Protein AF-A0A4X2LC87-F1 (afdb_monomer)

Structure (mmCIF, N/CA/C/O backbone):
data_AF-A0A4X2LC87-F1
#
_entry.id   AF-A0A4X2LC87-F1
#
loop_
_atom_site.group_PDB
_atom_site.id
_atom_site.type_symbol
_atom_site.label_atom_id
_atom_site.label_alt_id
_atom_site.label_comp_id
_atom_site.label_asym_id
_atom_site.label_entity_id
_atom_site.label_seq_id
_atom_site.pdbx_PDB_ins_code
_atom_site.Cartn_x
_atom_site.Cartn_y
_atom_site.Cartn_z
_atom_site.occupancy
_atom_site.B_iso_or_equiv
_atom_site.auth_seq_id
_atom_site.auth_comp_id
_atom_site.auth_asym_id
_atom_site.auth_atom_id
_atom_site.pdbx_PDB_model_num
ATOM 1 N N . MET A 1 1 ? 27.119 -7.617 -14.436 1.00 43.75 1 MET A N 1
ATOM 2 C CA . MET A 1 1 ? 26.168 -7.106 -15.444 1.00 43.75 1 MET A CA 1
ATOM 3 C C . MET A 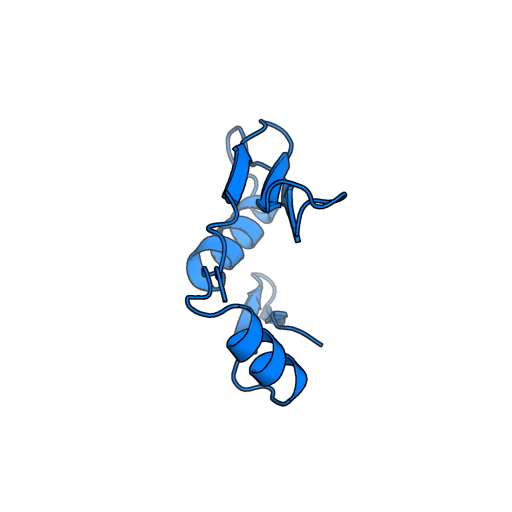1 1 ? 25.643 -5.805 -14.874 1.00 43.75 1 MET A C 1
ATOM 5 O O . MET A 1 1 ? 25.561 -5.735 -13.658 1.00 43.75 1 MET A O 1
ATOM 9 N N . ASP A 1 2 ? 25.445 -4.772 -15.690 1.00 54.31 2 ASP A N 1
ATOM 10 C CA . ASP A 1 2 ? 24.850 -3.510 -15.234 1.00 54.31 2 ASP A CA 1
ATOM 11 C C . ASP A 1 2 ? 23.511 -3.812 -14.551 1.00 54.31 2 ASP A C 1
ATOM 13 O O . ASP A 1 2 ? 22.519 -4.071 -15.233 1.00 54.31 2 ASP A O 1
ATOM 17 N N . ASP A 1 3 ? 23.475 -3.772 -13.220 1.00 59.09 3 ASP A N 1
ATOM 18 C CA . ASP A 1 3 ? 22.232 -3.581 -12.475 1.00 59.09 3 ASP A CA 1
ATOM 19 C C . ASP A 1 3 ? 21.841 -2.119 -12.702 1.00 59.09 3 ASP A C 1
ATOM 21 O O . ASP A 1 3 ? 22.087 -1.235 -11.880 1.00 59.09 3 ASP A O 1
ATOM 25 N N . GLY A 1 4 ? 21.380 -1.835 -13.922 1.00 66.25 4 GLY A N 1
ATOM 26 C CA . GLY A 1 4 ? 21.095 -0.489 -14.383 1.00 66.25 4 GLY A CA 1
ATOM 27 C C . GLY A 1 4 ? 20.146 0.188 -13.405 1.00 66.25 4 GLY A C 1
ATOM 28 O O . GLY A 1 4 ? 19.087 -0.352 -13.090 1.00 66.25 4 GLY A O 1
ATOM 29 N N . ILE A 1 5 ? 20.533 1.367 -12.916 1.00 68.38 5 ILE A N 1
ATOM 30 C CA . ILE A 1 5 ? 19.699 2.164 -12.016 1.00 68.38 5 ILE A CA 1
ATOM 31 C C . ILE A 1 5 ? 18.386 2.473 -12.744 1.00 68.38 5 ILE A C 1
ATOM 33 O O . ILE A 1 5 ? 18.332 3.331 -13.627 1.00 68.38 5 ILE A O 1
ATOM 37 N N . ALA A 1 6 ? 17.322 1.762 -12.378 1.00 77.31 6 ALA A N 1
ATOM 38 C CA . ALA A 1 6 ? 15.979 2.046 -12.848 1.00 77.31 6 ALA A CA 1
ATOM 39 C C . ALA A 1 6 ? 15.435 3.241 -12.059 1.00 77.31 6 ALA A C 1
ATOM 41 O O . ALA A 1 6 ? 15.361 3.209 -10.830 1.00 77.31 6 ALA A O 1
ATOM 42 N N . ALA A 1 7 ? 15.056 4.313 -12.754 1.00 85.50 7 ALA A N 1
ATOM 43 C CA . ALA A 1 7 ? 14.471 5.475 -12.098 1.00 85.50 7 ALA A CA 1
ATOM 44 C C . ALA A 1 7 ? 13.118 5.105 -11.465 1.00 85.50 7 ALA A C 1
ATOM 46 O O . ALA A 1 7 ? 12.254 4.541 -12.137 1.00 85.50 7 ALA A O 1
ATOM 47 N N . LEU A 1 8 ? 12.923 5.447 -10.189 1.00 87.88 8 LEU A N 1
ATOM 48 C CA . LEU A 1 8 ? 11.613 5.407 -9.542 1.00 87.88 8 LEU A CA 1
ATOM 49 C C . LEU A 1 8 ? 10.839 6.674 -9.919 1.00 87.88 8 LEU A C 1
ATOM 51 O O . LEU A 1 8 ? 11.296 7.789 -9.673 1.00 87.88 8 LEU A O 1
ATOM 55 N N . ILE A 1 9 ? 9.658 6.499 -10.499 1.00 89.19 9 ILE A N 1
ATOM 56 C CA . ILE A 1 9 ? 8.723 7.571 -10.824 1.00 89.19 9 ILE A CA 1
ATOM 57 C C . ILE A 1 9 ? 7.659 7.617 -9.734 1.00 89.19 9 ILE A C 1
ATOM 59 O O . ILE A 1 9 ? 6.994 6.612 -9.480 1.00 89.19 9 ILE A O 1
ATOM 63 N N . VAL A 1 10 ? 7.493 8.785 -9.112 1.00 91.50 10 VAL A N 1
ATOM 64 C CA . VAL A 1 10 ? 6.424 9.073 -8.149 1.00 91.50 10 VAL A CA 1
ATOM 65 C C . VAL A 1 10 ? 5.595 10.229 -8.694 1.00 91.50 10 VAL A C 1
ATOM 67 O O . VAL A 1 10 ? 6.110 11.330 -8.879 1.00 91.50 10 VAL A O 1
ATOM 70 N N . ASP A 1 11 ? 4.319 9.968 -8.963 1.00 90.00 11 ASP A N 1
ATOM 71 C CA . ASP A 1 11 ? 3.337 10.970 -9.376 1.00 90.00 11 ASP A CA 1
ATOM 72 C C . ASP A 1 11 ? 2.390 11.248 -8.207 1.00 90.00 11 ASP A C 1
ATOM 74 O O . ASP A 1 11 ? 1.582 10.395 -7.832 1.00 90.00 11 ASP A O 1
ATOM 78 N N . SER A 1 12 ? 2.517 12.436 -7.618 1.00 86.94 12 SER A N 1
ATOM 79 C CA . SER A 1 12 ? 1.671 12.908 -6.521 1.00 86.94 12 SER A CA 1
ATOM 80 C C . SER A 1 12 ? 0.535 13.771 -7.073 1.00 86.94 12 SER A C 1
ATOM 82 O O . SER A 1 12 ? 0.570 15.000 -6.983 1.00 86.94 12 SER A O 1
ATOM 84 N N . GLY A 1 13 ? -0.477 13.133 -7.661 1.00 87.56 13 GLY A N 1
ATOM 85 C CA . GLY A 1 13 ? -1.698 13.807 -8.105 1.00 87.56 13 GLY A CA 1
ATOM 86 C C . GLY A 1 13 ? -2.638 14.123 -6.938 1.00 87.56 13 GLY A C 1
ATOM 87 O O . GLY A 1 13 ? -2.573 13.486 -5.894 1.00 87.56 13 GLY A O 1
ATOM 88 N N . SER A 1 14 ? -3.568 15.068 -7.100 1.00 80.25 14 SER A N 1
ATOM 89 C CA . SER A 1 14 ? -4.569 15.395 -6.063 1.00 80.25 14 SER A CA 1
ATOM 90 C C . SER A 1 14 ? -5.674 14.343 -5.907 1.00 80.25 14 SER A C 1
ATOM 92 O O . SER A 1 14 ? -6.364 14.336 -4.895 1.00 80.25 14 SER A O 1
ATOM 94 N N . GLY A 1 15 ? -5.841 13.451 -6.889 1.00 82.44 15 GLY A N 1
ATOM 95 C CA . GLY A 1 15 ? -6.766 12.316 -6.810 1.00 82.44 15 GLY A CA 1
ATOM 96 C C . GLY A 1 15 ? -6.080 10.972 -6.563 1.00 82.44 15 GLY A C 1
ATOM 97 O O . GLY A 1 15 ? -6.636 10.127 -5.870 1.00 82.44 15 GLY A O 1
ATOM 98 N N . MET A 1 16 ? -4.880 10.764 -7.113 1.00 85.25 16 MET A N 1
ATOM 99 C CA . MET A 1 16 ? -4.141 9.501 -7.016 1.00 85.25 16 MET A CA 1
ATOM 100 C C . MET A 1 16 ? -2.639 9.753 -6.862 1.00 85.25 16 MET A C 1
ATOM 102 O O . MET A 1 16 ? -2.067 10.524 -7.633 1.00 85.25 16 MET A O 1
ATOM 106 N N . CYS A 1 17 ? -2.015 9.034 -5.934 1.00 89.00 17 CYS A N 1
ATOM 107 C CA . CYS A 1 17 ? -0.577 8.852 -5.815 1.00 89.00 17 CYS A CA 1
ATOM 108 C C . CYS A 1 17 ? -0.189 7.563 -6.538 1.00 89.00 17 CYS A C 1
ATOM 110 O O . CYS A 1 17 ? -0.733 6.495 -6.246 1.00 89.00 17 CYS A O 1
ATOM 112 N N . LYS A 1 18 ? 0.759 7.641 -7.469 1.00 90.62 18 LYS A N 1
ATOM 113 C CA . LYS A 1 18 ? 1.247 6.484 -8.227 1.00 90.62 18 LYS A CA 1
ATOM 114 C C . LYS A 1 18 ? 2.752 6.357 -8.077 1.00 90.62 18 LYS A C 1
ATOM 116 O O . LYS A 1 18 ? 3.456 7.362 -8.090 1.00 90.62 18 LYS A O 1
ATOM 121 N N . ALA A 1 19 ? 3.242 5.128 -7.989 1.00 91.62 19 ALA A N 1
ATOM 122 C CA . ALA A 1 19 ? 4.668 4.842 -7.985 1.00 91.62 19 ALA A CA 1
ATOM 123 C C . ALA A 1 19 ? 4.995 3.650 -8.891 1.00 91.62 19 ALA A C 1
ATOM 125 O O . ALA A 1 19 ? 4.259 2.660 -8.930 1.00 91.62 19 ALA A O 1
ATOM 126 N N . GLY A 1 20 ? 6.100 3.730 -9.627 1.00 89.25 20 GLY A N 1
ATOM 127 C CA . GLY A 1 20 ? 6.552 2.671 -10.529 1.00 89.25 20 GLY A CA 1
ATOM 128 C C . GLY A 1 20 ? 7.952 2.931 -11.069 1.00 89.25 20 GLY A C 1
ATOM 129 O O . GLY A 1 20 ? 8.503 4.010 -10.884 1.00 89.25 20 GLY A O 1
ATOM 130 N N . PHE A 1 21 ? 8.542 1.941 -11.729 1.00 88.69 21 PHE A N 1
ATOM 131 C CA . PHE A 1 21 ? 9.854 2.103 -12.355 1.00 88.69 21 PHE A CA 1
ATOM 132 C C . PHE A 1 21 ? 9.705 2.718 -13.754 1.00 88.69 21 PHE A C 1
ATOM 134 O O . PHE A 1 21 ? 8.700 2.519 -14.431 1.00 88.69 21 PHE A O 1
ATOM 141 N N . ALA A 1 22 ? 10.684 3.494 -14.205 1.00 87.25 22 ALA A N 1
ATOM 142 C CA . ALA A 1 22 ? 10.680 4.019 -15.564 1.00 87.25 22 ALA A CA 1
ATOM 143 C C . ALA A 1 22 ? 10.782 2.872 -16.586 1.00 87.25 22 ALA A C 1
ATOM 145 O O . ALA A 1 22 ? 11.550 1.931 -16.398 1.00 87.25 22 ALA A O 1
ATOM 146 N N . GLY A 1 23 ? 10.017 2.962 -17.677 1.00 84.88 23 GLY A N 1
ATOM 147 C CA . GLY A 1 23 ? 10.041 1.979 -18.766 1.00 84.88 23 GLY A CA 1
ATOM 148 C C . GLY A 1 23 ? 9.132 0.757 -18.586 1.00 84.88 23 GLY A C 1
ATOM 149 O O . GLY A 1 23 ? 9.054 -0.052 -19.506 1.00 84.88 23 GLY A O 1
ATOM 150 N N . VAL A 1 24 ? 8.418 0.622 -17.459 1.00 85.31 24 VAL A N 1
ATOM 151 C CA . VAL A 1 24 ? 7.311 -0.345 -17.329 1.00 85.31 24 VAL A CA 1
ATOM 152 C C . VAL A 1 24 ? 5.968 0.289 -17.697 1.00 85.31 24 VAL A C 1
ATOM 154 O O . VAL A 1 24 ? 5.748 1.478 -17.481 1.00 85.31 24 VAL A O 1
ATOM 157 N N . ASP A 1 25 ? 5.067 -0.526 -18.250 1.00 85.94 25 ASP A N 1
ATOM 158 C CA . ASP A 1 25 ? 3.790 -0.090 -18.842 1.00 85.94 25 ASP A CA 1
ATOM 159 C C . ASP A 1 25 ? 2.725 0.313 -17.799 1.00 85.94 25 ASP A C 1
ATOM 161 O O . ASP A 1 25 ? 1.722 0.946 -18.119 1.00 85.94 25 ASP A O 1
ATOM 165 N N . ALA A 1 26 ? 2.941 -0.018 -16.520 1.00 86.62 26 ALA A N 1
ATOM 166 C CA . ALA A 1 26 ? 2.009 0.293 -15.441 1.00 86.62 26 ALA A CA 1
ATOM 167 C C . ALA A 1 26 ? 2.729 0.647 -14.127 1.00 86.62 26 ALA A C 1
ATOM 169 O O . ALA A 1 26 ? 3.801 0.103 -13.837 1.00 86.62 26 ALA A O 1
ATOM 170 N N . PRO A 1 27 ? 2.137 1.528 -13.293 1.00 88.12 27 PRO A N 1
ATOM 171 C CA . PRO A 1 27 ? 2.630 1.767 -11.943 1.00 88.12 27 PRO A CA 1
ATOM 172 C C . PRO A 1 27 ? 2.530 0.486 -11.109 1.00 88.12 27 PRO A C 1
ATOM 174 O O . PRO A 1 27 ? 1.560 -0.264 -11.210 1.00 88.12 27 PRO A O 1
ATOM 177 N N . ARG A 1 28 ? 3.518 0.256 -10.244 1.00 88.56 28 ARG A N 1
ATOM 178 C CA . ARG A 1 28 ? 3.492 -0.854 -9.282 1.00 88.56 28 ARG A CA 1
ATOM 179 C C . ARG A 1 28 ? 2.564 -0.584 -8.104 1.00 88.56 28 ARG A C 1
ATOM 181 O O . ARG A 1 28 ? 2.097 -1.527 -7.478 1.00 88.56 28 ARG A O 1
ATOM 188 N N . ALA A 1 29 ? 2.296 0.684 -7.810 1.00 86.38 29 ALA A N 1
ATOM 189 C CA . ALA A 1 29 ? 1.422 1.081 -6.725 1.00 86.38 29 ALA A CA 1
ATOM 190 C C . ALA A 1 29 ? 0.562 2.281 -7.134 1.00 86.38 29 ALA A C 1
ATOM 192 O O . ALA A 1 29 ? 1.063 3.232 -7.738 1.00 86.38 29 ALA A O 1
ATOM 193 N N . VAL A 1 30 ? -0.729 2.228 -6.808 1.00 86.38 30 VAL A N 1
ATOM 194 C CA . VAL A 1 30 ? -1.696 3.304 -7.047 1.00 86.38 30 VAL A CA 1
ATOM 195 C C . VAL A 1 30 ? -2.581 3.416 -5.819 1.00 86.38 30 VAL A C 1
ATOM 197 O O . VAL A 1 30 ? -3.250 2.453 -5.450 1.00 86.38 30 VAL A O 1
ATOM 200 N N . PHE A 1 31 ? -2.598 4.591 -5.202 1.00 82.94 31 PHE A N 1
ATOM 201 C CA . PHE A 1 31 ? -3.384 4.868 -4.006 1.00 82.94 31 PHE A CA 1
ATOM 202 C C . PHE A 1 31 ? -4.151 6.180 -4.180 1.00 82.94 31 PHE A C 1
ATOM 204 O O . PHE A 1 31 ? -3.625 7.093 -4.815 1.00 82.94 31 PHE A O 1
ATOM 211 N N . PRO A 1 32 ? -5.359 6.320 -3.613 1.00 83.31 32 PRO A N 1
ATOM 212 C CA . PRO A 1 32 ? -6.047 7.600 -3.595 1.00 83.31 32 PRO A CA 1
ATOM 213 C C . PRO A 1 32 ? -5.232 8.641 -2.823 1.00 83.31 32 PRO A C 1
ATOM 215 O O . PRO A 1 32 ? -4.710 8.362 -1.741 1.00 83.31 32 PRO A O 1
ATOM 218 N N . SER A 1 33 ? -5.155 9.849 -3.369 1.00 81.75 33 SER A N 1
ATOM 219 C CA . SER A 1 33 ? -4.593 11.002 -2.668 1.00 81.75 33 SER A CA 1
ATOM 220 C C . SER A 1 33 ? -5.656 11.650 -1.797 1.00 81.75 33 SER A C 1
ATOM 222 O O . SER A 1 33 ? -6.801 11.813 -2.216 1.00 81.75 33 SER A O 1
ATOM 224 N N . ILE A 1 34 ? -5.274 12.047 -0.587 1.00 77.12 34 ILE A N 1
ATOM 225 C CA . ILE A 1 34 ? -6.168 12.724 0.351 1.00 77.12 34 ILE A CA 1
ATOM 226 C C . ILE A 1 34 ? -5.868 14.219 0.278 1.00 77.12 34 ILE A C 1
ATOM 228 O O . ILE A 1 34 ? -4.778 14.655 0.643 1.00 77.12 34 ILE A O 1
ATOM 232 N N . VAL A 1 35 ? -6.832 15.002 -0.205 1.00 71.44 35 VAL A N 1
ATOM 233 C CA . VAL A 1 35 ? -6.745 16.467 -0.269 1.00 71.44 35 VAL A CA 1
ATOM 234 C C . VAL A 1 35 ? -7.976 17.052 0.420 1.00 71.44 35 VAL A C 1
ATOM 236 O O . VAL A 1 35 ? -9.096 16.808 -0.017 1.00 71.44 35 VAL A O 1
ATOM 239 N N . GLY A 1 36 ? -7.774 17.825 1.491 1.00 73.81 36 GLY A N 1
ATOM 240 C CA . GLY A 1 36 ? -8.849 18.423 2.298 1.00 73.81 36 GLY A CA 1
ATOM 241 C C . GLY A 1 36 ? -8.896 17.888 3.733 1.00 73.81 36 GLY A C 1
ATOM 242 O O . GLY A 1 36 ? -7.977 17.201 4.174 1.00 73.81 36 GLY A O 1
ATOM 243 N N . THR A 1 37 ? -9.949 18.233 4.480 1.00 76.62 37 THR A N 1
ATOM 244 C CA . THR A 1 37 ? -10.168 17.706 5.836 1.00 76.62 37 THR A CA 1
ATOM 245 C C . THR A 1 37 ? -10.617 16.247 5.734 1.00 76.62 37 THR A C 1
ATOM 247 O O . THR A 1 37 ? -11.635 15.988 5.091 1.00 76.62 37 THR A O 1
ATOM 250 N N . PRO A 1 38 ? -9.871 15.290 6.303 1.00 68.38 38 PRO A N 1
ATOM 251 C CA . PRO A 1 38 ? -10.209 13.883 6.175 1.00 68.38 38 PRO A CA 1
ATOM 252 C C . PRO A 1 38 ? -11.462 13.551 6.994 1.00 68.38 38 PRO A C 1
ATOM 254 O O . PRO A 1 38 ? -11.575 13.918 8.160 1.00 68.38 38 PRO A O 1
ATOM 257 N N . ASP A 1 39 ? -12.402 12.831 6.382 1.00 81.69 39 ASP A N 1
ATOM 258 C CA . ASP A 1 39 ? -13.471 12.157 7.120 1.00 81.69 39 ASP A CA 1
ATOM 259 C C . ASP A 1 39 ? -12.898 10.958 7.891 1.00 81.69 39 ASP A C 1
ATOM 261 O O . ASP A 1 39 ? -11.905 10.363 7.471 1.00 81.69 39 ASP A O 1
ATOM 265 N N . ILE A 1 40 ? -13.577 10.510 8.951 1.00 78.00 40 ILE A N 1
ATOM 266 C CA . ILE A 1 40 ? -13.141 9.383 9.808 1.00 78.00 40 ILE A CA 1
ATOM 267 C C . ILE A 1 40 ? -12.746 8.135 8.996 1.00 78.00 40 ILE A C 1
ATOM 269 O O . ILE A 1 40 ? -11.777 7.451 9.310 1.00 78.00 40 ILE A O 1
ATOM 273 N N . ARG A 1 41 ? -13.468 7.831 7.908 1.00 77.12 41 ARG A N 1
ATOM 274 C CA . ARG A 1 41 ? -13.148 6.686 7.032 1.00 77.12 41 ARG A CA 1
ATOM 275 C C . ARG A 1 41 ? -11.790 6.840 6.348 1.00 77.12 41 ARG A C 1
ATOM 277 O O . ARG A 1 41 ? -11.072 5.862 6.175 1.00 77.12 41 ARG A O 1
ATOM 284 N N . VAL A 1 42 ? -11.464 8.063 5.947 1.00 81.25 42 VAL A N 1
ATOM 285 C CA . VAL A 1 42 ? -10.200 8.418 5.305 1.00 81.25 42 VAL A CA 1
ATOM 286 C C . VAL A 1 42 ? -9.074 8.445 6.335 1.00 81.25 42 VAL A C 1
ATOM 288 O O . VAL A 1 42 ? -7.981 7.978 6.029 1.00 81.25 42 VAL A O 1
ATOM 291 N N . GLU A 1 43 ? -9.343 8.902 7.562 1.00 84.94 43 GLU A N 1
ATOM 292 C CA . GLU A 1 43 ? -8.375 8.845 8.665 1.00 84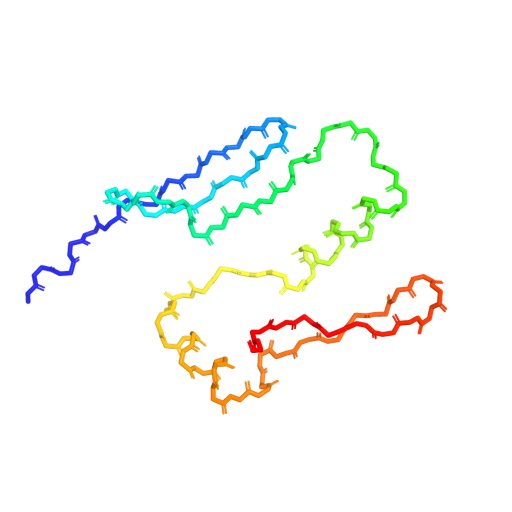.94 43 GLU A CA 1
ATOM 293 C C . GLU A 1 43 ? -7.954 7.412 8.990 1.00 84.94 43 GLU A C 1
ATOM 295 O O . GLU A 1 43 ? -6.767 7.165 9.157 1.00 84.94 43 GLU A O 1
ATOM 300 N N . VAL A 1 44 ? -8.881 6.448 8.993 1.00 87.62 44 VAL A N 1
ATOM 301 C CA . VAL A 1 44 ? -8.538 5.032 9.225 1.00 87.62 44 VAL A CA 1
ATOM 302 C C . VAL A 1 44 ? -7.599 4.500 8.139 1.00 87.62 44 VAL A C 1
ATOM 304 O O . VAL A 1 44 ? -6.590 3.869 8.442 1.00 87.62 44 VAL A O 1
ATOM 307 N N . VAL A 1 45 ? -7.882 4.780 6.862 1.00 85.75 45 VAL A N 1
ATOM 308 C CA . VAL A 1 45 ? -7.003 4.360 5.753 1.00 85.75 45 VAL A CA 1
ATOM 309 C C . VAL A 1 45 ? -5.654 5.079 5.821 1.00 85.75 45 VAL A C 1
ATOM 311 O O . VAL A 1 45 ? -4.616 4.486 5.517 1.00 85.75 45 VAL A O 1
ATOM 314 N N . HIS A 1 46 ? -5.651 6.344 6.243 1.00 84.19 46 HIS A N 1
ATOM 315 C CA . HIS A 1 46 ? -4.425 7.099 6.440 1.00 84.19 46 HIS A CA 1
ATOM 316 C C . HIS A 1 46 ? -3.563 6.495 7.554 1.00 84.19 46 HIS A C 1
ATOM 318 O O . HIS A 1 46 ? -2.379 6.245 7.339 1.00 84.19 46 HIS A O 1
ATOM 324 N N . ASP A 1 47 ? -4.171 6.193 8.696 1.00 88.88 47 ASP A N 1
ATOM 325 C CA . ASP A 1 47 ? -3.518 5.596 9.856 1.00 88.88 47 ASP A CA 1
ATOM 326 C C . ASP A 1 47 ? -2.934 4.216 9.522 1.00 88.88 47 ASP A C 1
ATOM 328 O O . ASP A 1 47 ? -1.790 3.921 9.864 1.00 88.88 47 ASP A O 1
ATOM 332 N N . ILE A 1 48 ? -3.670 3.398 8.760 1.00 89.75 48 ILE A N 1
ATOM 333 C CA . ILE A 1 48 ? -3.173 2.123 8.224 1.00 89.75 48 ILE A CA 1
ATOM 334 C C . ILE A 1 48 ? -1.933 2.350 7.351 1.00 89.75 48 ILE A C 1
AT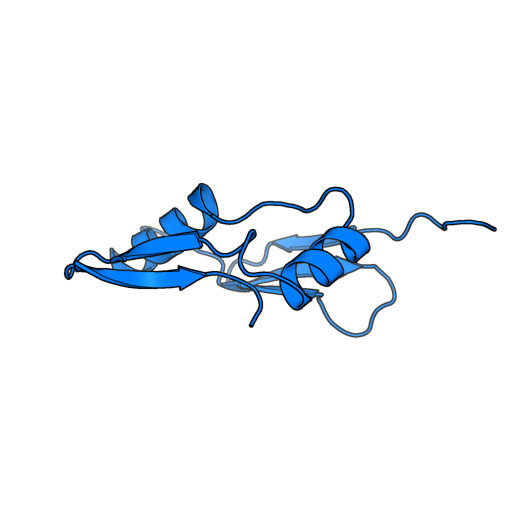OM 336 O O . ILE A 1 48 ? -0.921 1.676 7.550 1.00 89.75 48 ILE A O 1
ATOM 340 N N . LYS A 1 49 ? -1.984 3.303 6.408 1.00 84.81 49 LYS A N 1
ATOM 341 C CA . LYS A 1 49 ? -0.842 3.625 5.538 1.00 84.81 49 LYS A CA 1
ATOM 342 C C . LYS A 1 49 ? 0.378 4.034 6.360 1.00 84.81 49 LYS A C 1
ATOM 344 O O . LYS A 1 49 ? 1.473 3.559 6.092 1.00 84.81 49 LYS A O 1
ATOM 349 N N . GLU A 1 50 ? 0.211 4.923 7.332 1.00 85.94 50 GLU A N 1
ATOM 350 C CA . GLU A 1 50 ? 1.332 5.459 8.112 1.00 85.94 50 GLU A CA 1
ATOM 351 C C . GLU A 1 50 ? 1.917 4.452 9.106 1.00 85.94 50 GLU A C 1
ATOM 353 O O . GLU A 1 50 ? 3.123 4.471 9.347 1.00 85.94 50 GLU A O 1
ATOM 358 N N . LYS A 1 51 ? 1.095 3.559 9.667 1.00 90.06 51 LYS A N 1
ATOM 359 C CA . LYS A 1 51 ? 1.552 2.565 10.648 1.00 90.06 51 LYS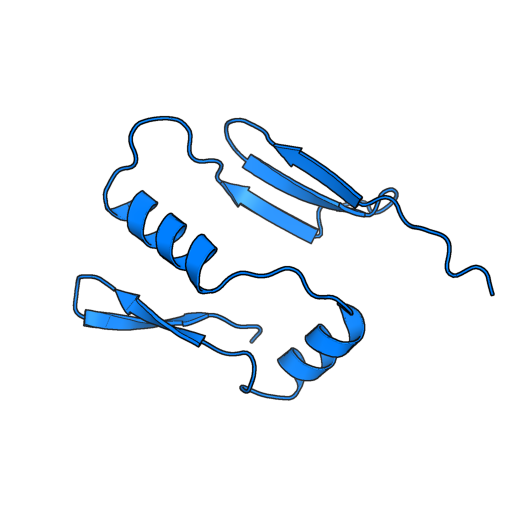 A CA 1
ATOM 360 C C . LYS A 1 51 ? 2.062 1.273 10.026 1.00 90.06 51 LYS A C 1
ATOM 362 O O . LYS A 1 51 ? 2.927 0.634 10.620 1.00 90.06 51 LYS A O 1
ATOM 367 N N . LEU A 1 52 ? 1.490 0.841 8.901 1.00 89.75 52 LEU A N 1
ATOM 368 C CA . LEU A 1 52 ? 1.709 -0.510 8.371 1.00 89.75 52 LEU A CA 1
ATOM 369 C C . LEU A 1 52 ? 2.440 -0.541 7.027 1.00 89.75 52 LEU A C 1
ATOM 371 O O . LEU A 1 52 ? 3.042 -1.568 6.714 1.00 89.75 52 LEU A O 1
ATOM 375 N N . CYS A 1 53 ? 2.414 0.533 6.230 1.00 86.88 53 CYS A N 1
ATOM 376 C CA . CYS A 1 53 ? 3.147 0.561 4.965 1.00 86.88 53 CYS A CA 1
ATOM 377 C C . CYS A 1 53 ? 4.595 1.005 5.164 1.00 86.88 53 CYS A C 1
ATOM 379 O O . CYS A 1 53 ? 4.914 1.856 5.991 1.00 86.88 53 CYS A O 1
ATOM 381 N N . TYR A 1 54 ? 5.475 0.454 4.340 1.00 86.94 54 TYR A N 1
ATOM 382 C CA . TYR A 1 54 ? 6.883 0.808 4.299 1.00 86.94 54 TYR A CA 1
ATOM 383 C C . TYR A 1 54 ? 7.431 0.566 2.889 1.00 86.94 54 TYR A C 1
ATOM 385 O O . TYR A 1 54 ? 6.766 -0.034 2.043 1.00 86.94 54 TYR A O 1
ATOM 393 N N . VAL A 1 55 ? 8.635 1.074 2.625 1.00 84.50 55 VAL A N 1
ATOM 394 C CA . VAL A 1 55 ? 9.343 0.840 1.362 1.00 84.50 55 VAL A CA 1
ATOM 395 C C . VAL A 1 55 ? 10.391 -0.242 1.590 1.00 84.50 55 VAL A C 1
ATOM 397 O O . VAL A 1 55 ? 11.272 -0.081 2.435 1.00 84.50 55 VAL A O 1
ATOM 400 N N . ALA A 1 56 ? 10.275 -1.337 0.842 1.00 85.12 56 ALA A N 1
ATOM 401 C CA . ALA A 1 56 ? 11.228 -2.440 0.831 1.00 85.12 56 ALA A CA 1
ATOM 402 C C . ALA A 1 56 ? 12.632 -1.964 0.428 1.00 85.12 56 ALA A C 1
ATOM 404 O O . ALA A 1 56 ? 12.771 -1.235 -0.556 1.00 85.12 56 ALA A O 1
ATOM 405 N N . LEU A 1 57 ? 13.672 -2.412 1.139 1.00 83.94 57 LEU A N 1
ATOM 406 C CA . LEU A 1 57 ? 15.063 -2.208 0.704 1.00 83.94 57 LEU A CA 1
ATOM 407 C C . LEU A 1 57 ? 15.413 -3.117 -0.481 1.00 83.94 57 LEU A C 1
ATOM 409 O O . LEU A 1 57 ? 16.026 -2.663 -1.442 1.00 83.94 57 LEU A O 1
ATOM 413 N N . ASP A 1 58 ? 14.986 -4.379 -0.412 1.00 86.31 58 ASP A N 1
ATOM 414 C CA . ASP A 1 58 ? 15.078 -5.360 -1.491 1.00 86.31 58 ASP A CA 1
ATOM 415 C C . ASP A 1 58 ? 13.674 -5.899 -1.775 1.00 86.31 58 ASP A C 1
ATOM 417 O O . ASP A 1 58 ? 13.133 -6.732 -1.043 1.00 86.31 58 ASP A O 1
ATOM 421 N N . PHE A 1 59 ? 13.061 -5.366 -2.831 1.00 83.00 59 PHE A N 1
ATOM 422 C CA . PHE A 1 59 ? 11.693 -5.702 -3.207 1.00 83.00 59 PHE A CA 1
ATOM 423 C C . PHE A 1 59 ? 11.540 -7.172 -3.611 1.00 83.00 59 PHE A C 1
ATOM 425 O O . PHE A 1 59 ? 10.535 -7.794 -3.272 1.00 83.00 59 PHE A O 1
ATOM 432 N N . GLU A 1 60 ? 12.506 -7.739 -4.337 1.00 86.62 60 GLU A N 1
ATOM 433 C CA . GLU A 1 60 ? 12.388 -9.109 -4.844 1.00 86.62 60 GLU A CA 1
ATOM 434 C C . GLU A 1 60 ? 12.487 -10.121 -3.703 1.00 86.62 60 GLU A C 1
ATOM 436 O O . GLU A 1 60 ? 11.664 -11.038 -3.611 1.00 86.62 60 GLU A O 1
ATOM 441 N N . GLN A 1 61 ? 13.432 -9.912 -2.782 1.00 87.06 61 GLN A N 1
ATOM 442 C CA . GLN A 1 61 ? 13.583 -10.757 -1.603 1.00 87.06 61 GLN A CA 1
ATOM 443 C C . GLN A 1 61 ? 12.365 -10.673 -0.671 1.00 87.06 61 GLN A C 1
ATOM 445 O O . GLN A 1 61 ? 11.880 -11.705 -0.187 1.00 87.06 61 GLN A O 1
ATOM 450 N N . GLU A 1 62 ? 11.850 -9.469 -0.408 1.00 88.38 62 GLU A N 1
ATOM 451 C CA . GLU A 1 62 ? 10.665 -9.313 0.441 1.00 88.38 62 GLU A CA 1
ATOM 452 C C . GLU A 1 62 ? 9.418 -9.918 -0.187 1.00 88.38 62 GLU A C 1
ATOM 454 O O . GLU A 1 62 ? 8.665 -10.590 0.513 1.00 88.38 62 GLU A O 1
ATOM 459 N N . MET A 1 63 ? 9.218 -9.767 -1.498 1.00 87.12 63 MET A N 1
ATOM 460 C CA . MET A 1 63 ? 8.089 -10.393 -2.187 1.00 87.12 63 MET A CA 1
ATOM 461 C C . MET A 1 63 ? 8.152 -11.920 -2.130 1.00 87.12 63 MET A C 1
ATOM 463 O O . MET A 1 63 ? 7.127 -12.560 -1.894 1.00 87.12 63 MET A O 1
ATOM 467 N N . ALA A 1 64 ? 9.339 -12.514 -2.290 1.00 87.06 64 ALA A N 1
ATOM 468 C CA . ALA A 1 64 ? 9.524 -13.958 -2.143 1.00 87.06 64 ALA A CA 1
ATOM 469 C C . ALA A 1 64 ? 9.226 -14.435 -0.709 1.00 87.06 64 ALA A C 1
ATOM 471 O O . ALA A 1 64 ? 8.607 -15.486 -0.512 1.00 87.06 64 ALA A O 1
ATOM 472 N N . THR A 1 65 ? 9.615 -13.637 0.289 1.00 86.44 65 THR A N 1
ATOM 473 C CA . THR A 1 65 ? 9.327 -13.896 1.707 1.00 86.44 65 THR A CA 1
ATOM 474 C C . THR A 1 65 ? 7.830 -13.776 1.999 1.00 86.44 65 THR A C 1
ATOM 476 O O . THR A 1 65 ? 7.267 -14.658 2.643 1.00 86.44 65 THR A O 1
ATOM 479 N N . ALA A 1 66 ? 7.172 -12.741 1.472 1.00 87.56 66 ALA A N 1
ATOM 480 C CA . ALA A 1 66 ? 5.737 -12.510 1.618 1.00 87.56 66 ALA A CA 1
ATOM 481 C C . ALA A 1 66 ? 4.906 -13.619 0.957 1.00 87.56 66 ALA A C 1
ATOM 483 O O . ALA A 1 66 ? 3.905 -14.050 1.512 1.0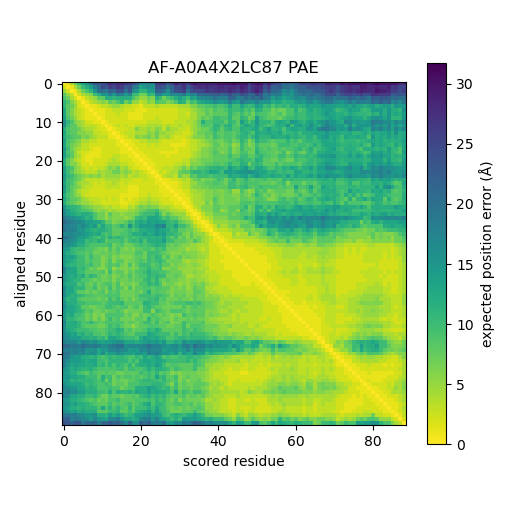0 87.56 66 ALA A O 1
ATOM 484 N N . ALA A 1 67 ? 5.336 -14.115 -0.208 1.00 85.88 67 ALA A N 1
ATOM 485 C CA . ALA A 1 67 ? 4.667 -15.213 -0.905 1.00 85.88 67 ALA A CA 1
ATOM 486 C C . ALA A 1 67 ? 4.811 -16.564 -0.183 1.00 85.88 67 ALA A C 1
ATOM 488 O O . ALA A 1 67 ? 3.982 -17.454 -0.357 1.00 85.88 67 ALA A O 1
AT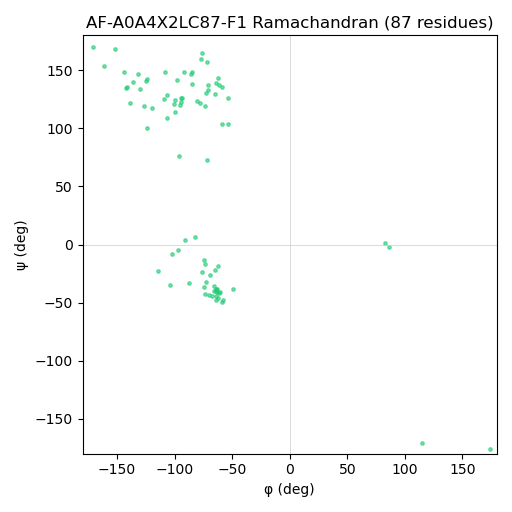OM 489 N N . SER A 1 68 ? 5.876 -16.731 0.607 1.00 80.94 68 SER A N 1
ATOM 490 C CA . SER A 1 68 ? 6.210 -18.001 1.262 1.00 80.94 68 SER A CA 1
ATOM 491 C C . SER A 1 68 ? 5.836 -18.043 2.746 1.00 80.94 68 SER A C 1
ATOM 493 O O . SER A 1 68 ? 5.944 -19.103 3.364 1.00 80.94 68 SER A O 1
ATOM 495 N N . GLY A 1 69 ? 5.421 -16.924 3.348 1.00 75.12 69 GLY A N 1
ATOM 496 C CA . GLY A 1 69 ? 5.175 -16.865 4.784 1.00 75.12 69 GLY A CA 1
ATOM 497 C C . GLY A 1 69 ? 4.310 -15.694 5.240 1.00 75.12 69 GLY A C 1
ATOM 498 O O . GLY A 1 69 ? 4.306 -14.619 4.654 1.00 75.12 69 GLY A O 1
ATOM 499 N N . SER A 1 70 ? 3.630 -15.892 6.370 1.00 78.00 70 SER A N 1
ATOM 500 C CA . SER A 1 70 ? 2.785 -14.884 7.022 1.00 78.00 70 SER A CA 1
ATOM 501 C C . SER A 1 70 ? 3.570 -13.892 7.892 1.00 78.00 70 SER A C 1
ATOM 503 O O . SER A 1 70 ? 2.982 -13.093 8.614 1.00 78.00 70 SER A O 1
ATOM 505 N N . SER A 1 71 ? 4.908 -13.934 7.879 1.00 80.38 71 SER A N 1
ATOM 506 C CA . SER A 1 71 ? 5.754 -13.111 8.759 1.00 80.38 71 SER A CA 1
ATOM 507 C C . SER A 1 71 ? 5.649 -11.611 8.484 1.00 80.38 71 SER A C 1
ATOM 509 O O . SER A 1 71 ? 5.977 -10.803 9.352 1.00 80.38 71 SER A O 1
ATOM 511 N N . LEU A 1 72 ? 5.220 -11.247 7.276 1.00 84.38 72 LEU A N 1
ATOM 512 C CA . LEU A 1 72 ? 5.016 -9.865 6.848 1.00 84.38 72 LEU A CA 1
ATOM 513 C C . LEU A 1 72 ? 3.549 -9.424 6.972 1.00 84.38 72 LEU A C 1
ATOM 515 O O . LEU A 1 72 ? 3.253 -8.250 6.767 1.00 84.38 72 LEU A O 1
ATOM 519 N N . GLU A 1 73 ? 2.636 -10.328 7.349 1.00 89.62 73 GLU A N 1
ATOM 520 C CA . GLU A 1 73 ? 1.243 -9.972 7.612 1.00 89.62 73 GLU A CA 1
ATOM 521 C C . GLU A 1 73 ? 1.129 -9.159 8.907 1.00 89.62 73 GLU A C 1
ATOM 523 O O . GLU A 1 73 ? 1.744 -9.459 9.936 1.00 89.62 73 GLU A O 1
ATOM 528 N N . ARG A 1 74 ? 0.308 -8.110 8.867 1.00 90.25 74 ARG A N 1
ATOM 529 C CA . ARG A 1 74 ? 0.000 -7.257 10.018 1.00 90.25 74 ARG A CA 1
ATOM 530 C C . ARG A 1 74 ? -1.501 -7.191 10.228 1.00 90.25 74 ARG A C 1
ATOM 532 O O . ARG A 1 74 ? -2.260 -7.083 9.271 1.00 90.25 74 ARG A O 1
ATOM 539 N N . SER A 1 75 ? -1.922 -7.218 11.486 1.00 91.94 75 SER A N 1
ATOM 540 C CA . SER A 1 75 ? -3.327 -7.057 11.860 1.00 91.94 75 SER A CA 1
ATOM 541 C C . SER A 1 75 ? -3.608 -5.619 12.287 1.00 91.94 75 SER A C 1
ATOM 543 O O . SER A 1 75 ? -2.787 -5.005 12.969 1.00 91.94 75 SER A O 1
ATOM 545 N N . TYR A 1 76 ? -4.774 -5.103 11.911 1.00 93.31 76 TYR A N 1
ATOM 546 C CA . TYR A 1 76 ? -5.270 -3.784 12.294 1.00 93.31 76 TYR A CA 1
ATOM 547 C C . TYR A 1 76 ? -6.697 -3.902 12.826 1.00 93.31 76 TYR A C 1
ATOM 549 O O . TYR A 1 76 ? -7.524 -4.566 12.205 1.00 93.31 76 TYR A O 1
ATOM 557 N N . GLU A 1 77 ? -6.988 -3.262 13.956 1.00 93.06 77 GLU A N 1
ATOM 558 C CA . GLU A 1 77 ? -8.331 -3.217 14.538 1.00 93.06 77 GLU A CA 1
ATOM 559 C C . GLU A 1 77 ? -9.055 -1.946 14.082 1.00 93.06 77 GLU A C 1
ATOM 561 O O . GLU A 1 77 ? -8.571 -0.830 14.273 1.00 93.06 77 GLU A O 1
ATOM 566 N N . LEU A 1 78 ? -10.209 -2.124 13.445 1.00 89.31 78 LEU A N 1
ATOM 567 C CA . LEU A 1 78 ? -11.099 -1.051 13.027 1.00 89.31 78 LEU A CA 1
ATOM 568 C C . LEU A 1 78 ? -11.877 -0.490 14.226 1.00 89.31 78 LEU A C 1
ATOM 570 O O . LEU A 1 78 ? -11.981 -1.106 15.282 1.00 89.31 78 LEU A O 1
ATOM 574 N N . LEU A 1 79 ? -12.483 0.685 14.044 1.00 86.94 79 LEU A N 1
ATOM 575 C CA . LEU A 1 79 ? -13.230 1.387 15.099 1.00 86.94 79 LEU A CA 1
ATOM 576 C C . LEU A 1 79 ? -14.462 0.620 15.619 1.00 86.94 79 LEU A C 1
ATOM 578 O O . LEU A 1 79 ? -14.971 0.934 16.691 1.00 86.94 79 LEU A O 1
ATOM 582 N N . ASP A 1 80 ? -14.958 -0.357 14.862 1.00 90.75 80 ASP A N 1
ATOM 583 C CA . ASP A 1 80 ? -16.050 -1.258 15.246 1.00 90.75 80 ASP A CA 1
ATOM 584 C C . ASP A 1 80 ? -15.561 -2.547 15.939 1.00 90.75 80 ASP A C 1
ATOM 586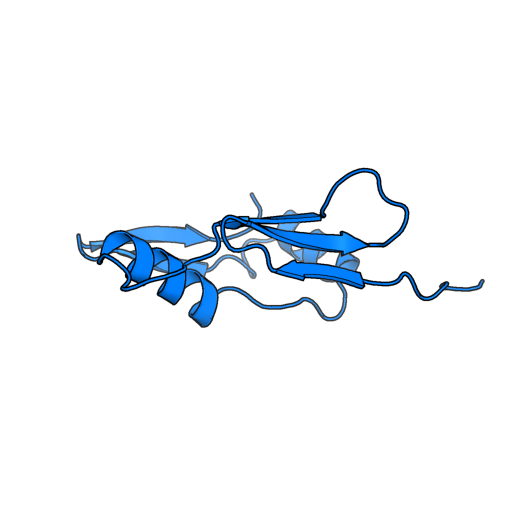 O O . ASP A 1 80 ? -16.371 -3.415 16.268 1.00 90.75 80 ASP A O 1
ATOM 590 N N . GLY A 1 81 ? -14.250 -2.669 16.178 1.00 90.81 81 GLY A N 1
ATOM 591 C CA . GLY A 1 81 ? -13.601 -3.840 16.767 1.00 90.81 81 GLY A CA 1
ATOM 592 C C . GLY A 1 81 ? -13.293 -4.957 15.765 1.00 90.81 81 GLY A C 1
ATOM 593 O O . GLY A 1 81 ? -12.774 -6.005 16.154 1.00 90.81 81 GLY A O 1
ATOM 594 N N . GLN A 1 82 ? -13.598 -4.783 14.474 1.00 94.19 82 GLN A N 1
ATOM 595 C CA . GLN A 1 82 ? -13.242 -5.768 13.458 1.00 94.19 82 GLN A CA 1
ATOM 596 C C . GLN A 1 82 ? -11.734 -5.736 13.185 1.00 94.19 82 GLN A C 1
ATOM 598 O O . GLN A 1 82 ? -11.163 -4.695 12.874 1.00 94.19 82 GLN A O 1
ATOM 603 N N . VAL A 1 83 ? -11.090 -6.903 13.208 1.00 93.69 83 VAL A N 1
ATOM 604 C CA . VAL A 1 83 ? -9.671 -7.033 12.857 1.00 93.69 83 VAL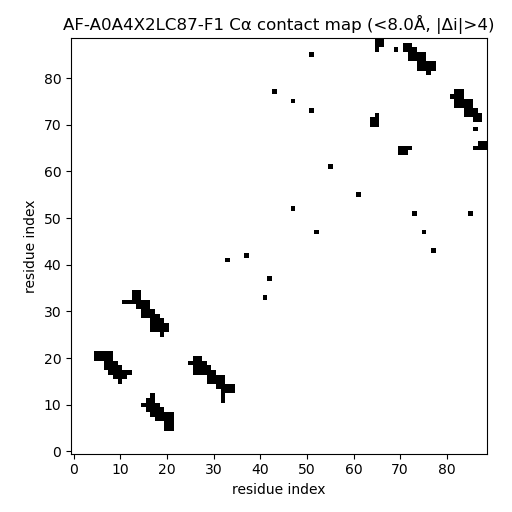 A CA 1
ATOM 605 C C . VAL A 1 83 ? -9.523 -7.393 11.380 1.00 93.69 83 VAL A C 1
ATOM 607 O O . VAL A 1 83 ? -10.091 -8.382 10.913 1.00 93.69 83 VAL A O 1
ATOM 610 N N . ILE A 1 84 ? -8.744 -6.599 10.648 1.00 92.50 84 ILE A N 1
ATOM 611 C CA . ILE A 1 84 ? -8.346 -6.863 9.262 1.00 92.50 84 ILE A CA 1
ATOM 612 C C . ILE A 1 84 ? -6.864 -7.233 9.196 1.00 92.50 84 ILE A C 1
ATOM 614 O O . ILE A 1 84 ? -6.058 -6.742 9.984 1.00 92.50 84 ILE A O 1
ATOM 618 N N . THR A 1 85 ? -6.502 -8.083 8.239 1.00 91.62 85 THR A N 1
ATOM 619 C CA . THR A 1 85 ? -5.110 -8.470 7.978 1.00 91.62 85 THR A CA 1
ATOM 620 C C . THR A 1 85 ? -4.631 -7.808 6.693 1.00 91.62 85 THR A C 1
ATOM 622 O O . THR A 1 85 ? -5.288 -7.908 5.657 1.00 91.62 85 THR A O 1
ATOM 625 N N . ILE A 1 86 ? -3.488 -7.134 6.769 1.00 90.75 86 ILE A N 1
ATOM 626 C CA . ILE A 1 86 ? -2.803 -6.475 5.659 1.0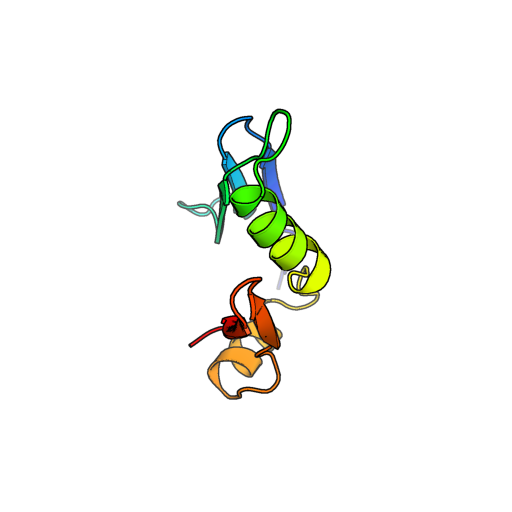0 90.75 86 ILE A CA 1
ATOM 627 C C . ILE A 1 86 ? -1.533 -7.269 5.345 1.00 90.75 86 ILE A C 1
ATOM 629 O O . ILE A 1 86 ? -0.713 -7.506 6.232 1.00 90.75 86 ILE A O 1
ATOM 633 N N . GLY A 1 87 ? -1.371 -7.681 4.089 1.00 87.56 87 GLY A N 1
ATOM 634 C CA . GLY A 1 87 ? -0.242 -8.482 3.620 1.00 87.56 87 GLY A CA 1
ATOM 635 C C . GLY A 1 87 ? -0.421 -8.918 2.167 1.00 87.56 87 GLY A C 1
ATOM 636 O O . GLY A 1 87 ? -1.386 -8.523 1.510 1.00 87.56 87 GLY A O 1
ATOM 637 N N . ASN A 1 88 ? 0.514 -9.726 1.670 1.00 75.56 88 ASN A N 1
ATOM 638 C CA . ASN A 1 88 ? 0.437 -10.333 0.342 1.00 75.56 88 ASN A CA 1
ATOM 639 C C . ASN A 1 88 ? -0.149 -11.744 0.483 1.00 75.56 88 ASN A C 1
ATOM 641 O O . ASN A 1 88 ? 0.426 -12.555 1.206 1.00 75.56 88 ASN A O 1
ATOM 645 N N . ARG A 1 89 ? -1.288 -12.013 -0.161 1.00 58.31 89 ARG A N 1
ATOM 646 C CA . ARG A 1 89 ? -1.996 -13.299 -0.095 1.00 58.31 89 ARG A CA 1
ATOM 647 C C . ARG A 1 89 ? -2.037 -13.986 -1.447 1.00 58.31 89 ARG A C 1
ATOM 649 O O . ARG A 1 89 ? -2.200 -13.262 -2.454 1.00 58.31 89 ARG A O 1
#

Nearest PDB structures (foldseek):
  1d4x-assembly1_A  TM=5.753E-01  e=6.155E-06  Caenorhabditis elegans
  8j07-assembly1_d5  TM=5.674E-01  e=7.893E-06  Homo sapiens
  8oi6-assembly1_D  TM=5.733E-01  e=1.012E-05  Bos taurus
  8ru2-assembly1_C  TM=5.528E-01  e=4.511E-06  Homo sapiens
  3chw-assembly1_A  TM=5.488E-01  e=6.155E-06  unclassified

Radius of gyration: 15.8 Å; Cα contacts (8 Å, |Δi|>4): 97; chains: 1; bounding box: 42×36×36 Å

Sequence (89 aa):
MDDGIAALIVDSGSGMCKAGFAGVDAPRAVFPSIVGTPDIRVEVVHDIKEKLCYVALDFEQEMATAASGSSLERSYELLDGQVITIGNR

Organism: Vombatus ursinus (NCBI:txid29139)

Foldseek 3Di:
DPPDPFDWDWDQDQAWTFICTPPDPGTPDIDGHDDDDDDPVRVLVVCCCVPQDDDDPDPVVVVVVQVVDCPSKDWDADPVRDIDIDGDD

pLDDT: mean 83.83, std 8.74, range [43.75, 94.19]

Solvent-accessible surface area (backbone atoms only — not comparable to full-atom values): 5717 Å² total; per-residue (Å²): 128,86,81,67,86,68,52,77,45,75,45,82,43,75,64,40,31,34,32,27,53,64,93,55,100,60,63,79,41,78,42,78,34,89,76,78,86,73,51,74,75,52,47,54,56,48,52,47,47,70,75,70,57,80,82,68,93,53,58,68,63,48,49,55,47,29,75,73,38,70,86,68,50,43,78,46,75,44,98,88,69,53,73,48,80,49,65,69,131

Secondary structure (DSSP, 8-state):
-----PPEEEEE-SSEEEEEETT-SS-SEEEE---SSPPHHHHHHHHHHHHH----SSHHHHHHHHHH-GGG-EEEE-TTS-EEEES--

InterPro domains:
  IPR004000 Actin family [PF00022] (3-39)
  IPR004000 Actin family [PTHR11937] (43-88)
  IPR043129 ATPase, nucleotide binding domain [SSF53067] (7-88)

Mean predicted aligned error: 8.07 Å